Protein AF-A0A8G1VL63-F1 (afdb_monomer_lite)

Structure (mmCIF, N/CA/C/O backbone):
data_AF-A0A8G1VL63-F1
#
_entry.id   AF-A0A8G1VL63-F1
#
loop_
_atom_site.group_PDB
_atom_site.id
_atom_site.type_symbol
_atom_site.label_atom_id
_atom_site.label_alt_id
_atom_site.label_comp_id
_atom_site.label_asym_id
_atom_site.label_entity_id
_atom_site.label_seq_id
_atom_site.pdbx_PDB_ins_code
_atom_site.Cartn_x
_atom_site.Cartn_y
_atom_site.Cartn_z
_atom_site.occupancy
_atom_site.B_iso_or_equiv
_atom_site.auth_seq_id
_atom_site.auth_comp_id
_atom_site.auth_asym_id
_atom_site.auth_atom_id
_atom_site.pdbx_PDB_model_num
ATOM 1 N N . MET A 1 1 ? -13.573 -37.859 18.035 1.00 46.75 1 MET A N 1
ATOM 2 C CA . MET A 1 1 ? -12.331 -38.575 18.431 1.00 46.75 1 MET A CA 1
ATOM 3 C C . MET A 1 1 ? -11.468 -39.033 17.237 1.00 46.75 1 MET A C 1
ATOM 5 O O . MET A 1 1 ? -10.323 -39.404 17.451 1.00 46.75 1 MET A O 1
ATOM 9 N N . GLN A 1 2 ? -11.959 -38.978 15.988 1.00 46.9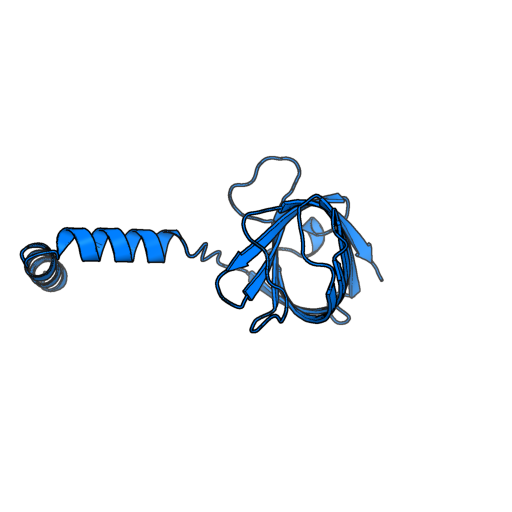1 2 GLN A N 1
ATOM 10 C CA . GLN A 1 2 ? -11.206 -39.416 14.797 1.00 46.91 2 GLN A CA 1
ATOM 11 C C . GLN A 1 2 ? -10.076 -38.456 14.377 1.00 46.91 2 GLN A C 1
ATOM 13 O O . GLN A 1 2 ? -8.992 -38.918 14.037 1.00 46.91 2 GLN A O 1
ATOM 18 N N . ILE A 1 3 ? -10.274 -37.139 14.512 1.00 51.97 3 ILE A N 1
ATOM 19 C CA . ILE A 1 3 ? -9.268 -36.122 14.141 1.00 51.97 3 ILE A CA 1
ATOM 20 C C . ILE A 1 3 ? -7.964 -36.293 14.942 1.00 51.97 3 ILE A C 1
ATOM 22 O O . ILE A 1 3 ? -6.880 -36.249 14.373 1.00 51.97 3 ILE A O 1
ATOM 26 N N . LYS A 1 4 ? -8.055 -36.590 16.248 1.00 50.78 4 LYS A N 1
ATOM 27 C CA . LYS A 1 4 ? -6.872 -36.801 17.106 1.00 50.78 4 LYS A CA 1
ATOM 28 C C . LYS A 1 4 ? -6.033 -38.017 16.690 1.00 50.78 4 LYS A C 1
ATOM 30 O O . LYS A 1 4 ? -4.813 -37.958 16.791 1.00 50.78 4 LYS A O 1
ATOM 35 N N . LYS A 1 5 ? -6.664 -39.096 16.206 1.00 52.44 5 LYS A N 1
ATOM 36 C CA . LYS A 1 5 ? -5.954 -40.310 15.761 1.00 52.44 5 LYS A CA 1
ATOM 37 C C . LYS A 1 5 ? -5.246 -40.108 14.420 1.00 52.44 5 LYS A C 1
ATOM 39 O O . LYS A 1 5 ? -4.109 -40.544 14.282 1.00 52.44 5 LYS A O 1
ATOM 44 N N . ALA A 1 6 ? -5.883 -39.408 13.479 1.00 54.56 6 ALA A N 1
ATOM 45 C CA . ALA A 1 6 ? -5.267 -39.063 12.197 1.00 54.56 6 ALA A CA 1
ATOM 46 C C . ALA A 1 6 ? -4.052 -38.133 12.385 1.00 54.56 6 ALA A C 1
ATOM 48 O O . ALA A 1 6 ? -2.997 -38.357 11.804 1.00 54.56 6 ALA A O 1
ATOM 49 N N . PHE A 1 7 ? -4.160 -37.154 13.290 1.00 53.34 7 PHE A N 1
ATOM 50 C CA . PHE A 1 7 ? -3.073 -36.216 13.588 1.00 53.34 7 PHE A CA 1
ATOM 51 C C . PHE A 1 7 ? -1.849 -36.901 14.221 1.00 53.34 7 PHE A C 1
ATOM 53 O O . PHE A 1 7 ? -0.708 -36.611 13.871 1.00 53.34 7 PHE A O 1
ATOM 60 N N . GLN A 1 8 ? -2.077 -37.855 15.130 1.00 56.25 8 GLN A N 1
ATOM 61 C CA . GLN A 1 8 ? -1.000 -38.644 15.739 1.00 56.25 8 GLN A CA 1
ATOM 62 C C . GLN A 1 8 ? -0.311 -39.577 14.734 1.00 56.25 8 GLN A C 1
ATOM 64 O O . GLN A 1 8 ? 0.902 -39.762 14.819 1.00 56.25 8 GLN A O 1
ATOM 69 N N . GLN A 1 9 ? -1.056 -40.126 13.769 1.00 57.34 9 GLN A N 1
ATOM 70 C CA . GLN A 1 9 ? -0.478 -40.933 12.693 1.00 57.34 9 GLN A CA 1
ATOM 71 C C . GLN A 1 9 ? 0.442 -40.105 11.787 1.00 57.34 9 GLN A C 1
ATOM 73 O O . GLN A 1 9 ? 1.539 -40.569 11.479 1.00 57.34 9 GLN A O 1
ATOM 78 N N . GLU A 1 10 ? 0.063 -38.876 11.428 1.00 53.06 10 GLU A N 1
ATOM 79 C CA . GLU A 1 10 ? 0.886 -38.009 10.571 1.00 53.06 10 GLU A CA 1
ATOM 80 C C . GLU A 1 10 ? 2.197 -37.579 11.257 1.00 53.06 10 GLU A C 1
ATOM 82 O O . GLU A 1 10 ? 3.261 -37.618 10.644 1.00 53.06 10 GLU A O 1
ATOM 87 N N . ILE A 1 11 ? 2.158 -37.263 12.560 1.00 55.34 11 ILE A N 1
ATOM 88 C CA . ILE A 1 11 ? 3.353 -36.892 13.347 1.00 55.34 11 ILE A CA 1
ATOM 89 C C . ILE A 1 11 ? 4.321 -38.075 13.511 1.00 55.34 11 ILE A C 1
ATOM 91 O O . ILE A 1 11 ? 5.533 -37.875 13.580 1.00 55.34 11 ILE A O 1
ATOM 95 N N . SER A 1 12 ? 3.800 -39.306 13.572 1.00 58.56 12 SER A N 1
ATOM 96 C CA . SER A 1 12 ? 4.600 -40.524 13.776 1.00 58.56 12 SER A CA 1
ATOM 97 C C . SER A 1 12 ? 5.385 -40.988 12.542 1.00 58.56 12 SER A C 1
ATOM 99 O O . SER A 1 12 ? 6.216 -41.890 12.644 1.00 58.56 12 SER A O 1
ATOM 101 N N . ARG A 1 13 ? 5.138 -40.384 11.372 1.00 62.81 13 ARG A N 1
ATOM 102 C CA . ARG A 1 13 ? 5.865 -40.685 10.134 1.00 62.81 13 ARG A CA 1
ATOM 103 C C . ARG A 1 13 ? 7.261 -40.044 10.140 1.00 62.81 13 ARG A C 1
ATOM 105 O O . ARG A 1 13 ? 7.437 -38.979 10.735 1.00 62.81 13 ARG A O 1
ATOM 112 N N . PRO A 1 14 ? 8.262 -40.638 9.461 1.00 46.28 14 PRO A N 1
ATOM 113 C CA . PRO A 1 14 ? 9.570 -40.008 9.293 1.00 46.28 14 PRO A CA 1
ATOM 114 C C . PRO A 1 14 ? 9.403 -38.610 8.683 1.00 46.28 14 PRO A C 1
ATOM 116 O O . PRO A 1 14 ? 8.692 -38.466 7.693 1.00 46.28 14 PRO A O 1
ATOM 119 N N . LEU A 1 15 ? 10.027 -37.592 9.287 1.00 58.34 15 LEU A N 1
ATOM 120 C CA . LEU A 1 15 ? 9.880 -36.163 8.943 1.00 58.34 15 LEU A CA 1
ATOM 121 C C . LEU A 1 15 ? 8.490 -35.548 9.215 1.00 58.34 15 LEU A C 1
ATOM 123 O O . LEU A 1 15 ? 8.320 -34.353 9.001 1.00 58.34 15 LEU A O 1
ATOM 127 N N . GLY A 1 16 ? 7.514 -36.294 9.744 1.00 57.16 16 GLY A N 1
ATOM 128 C CA . GLY A 1 16 ? 6.140 -35.821 9.957 1.00 57.16 16 GLY A CA 1
ATOM 129 C C . GLY A 1 16 ? 6.053 -34.596 10.866 1.00 57.16 16 GLY A C 1
ATOM 130 O O . GLY A 1 16 ? 5.358 -33.634 10.554 1.00 57.16 16 GLY A O 1
ATOM 131 N N . ARG A 1 17 ? 6.844 -34.568 11.946 1.00 62.28 17 ARG A N 1
ATOM 132 C CA . ARG A 1 17 ? 6.952 -33.395 12.828 1.00 62.28 17 ARG A CA 1
ATOM 133 C C . ARG A 1 17 ? 7.595 -32.185 12.141 1.00 62.28 17 ARG A C 1
ATOM 135 O O . ARG A 1 17 ? 7.100 -31.081 12.314 1.00 62.28 17 ARG A O 1
ATOM 142 N N . GLN A 1 18 ? 8.629 -32.392 11.324 1.00 57.94 18 GLN A N 1
ATOM 143 C CA . GLN A 1 18 ? 9.278 -31.315 10.563 1.00 57.94 18 GLN A CA 1
ATOM 144 C C . GLN A 1 18 ? 8.372 -30.777 9.453 1.00 57.94 18 GLN A C 1
ATOM 146 O O . GLN A 1 18 ? 8.344 -29.576 9.221 1.00 57.94 18 GLN A O 1
ATOM 151 N N . MET A 1 19 ? 7.589 -31.637 8.797 1.00 58.84 19 MET A N 1
ATOM 152 C CA . MET A 1 19 ? 6.573 -31.217 7.832 1.00 58.84 19 MET A CA 1
ATOM 153 C C . MET A 1 19 ? 5.431 -30.462 8.502 1.00 58.84 19 MET A C 1
ATOM 155 O O . MET A 1 19 ? 4.943 -29.486 7.937 1.00 58.84 19 MET A O 1
ATOM 159 N N . LEU A 1 20 ? 5.027 -30.867 9.708 1.00 55.44 20 LEU A N 1
ATOM 160 C CA . LEU A 1 20 ? 4.024 -30.148 10.486 1.00 55.44 20 LEU A CA 1
ATOM 161 C C . LEU A 1 20 ? 4.550 -28.776 10.921 1.00 55.44 20 LEU A C 1
ATOM 163 O O . LEU A 1 20 ? 3.852 -27.786 10.761 1.00 55.44 20 LEU A O 1
ATOM 167 N N . GLU A 1 21 ? 5.788 -28.704 11.412 1.00 55.47 21 GLU A N 1
ATOM 168 C CA . GLU A 1 21 ? 6.457 -27.456 11.799 1.00 55.47 21 GLU A CA 1
ATOM 169 C C . GLU A 1 21 ? 6.699 -26.541 10.592 1.00 55.47 21 GLU A C 1
ATOM 171 O O . GLU A 1 21 ? 6.441 -25.348 10.687 1.00 55.47 21 GLU A O 1
ATOM 176 N N . ALA A 1 22 ? 7.089 -27.080 9.434 1.00 51.16 22 ALA A N 1
ATOM 177 C CA . ALA A 1 22 ? 7.219 -26.320 8.193 1.00 51.16 22 ALA A CA 1
ATOM 178 C C . ALA A 1 22 ? 5.860 -25.834 7.675 1.00 51.16 22 ALA A C 1
ATOM 180 O O . ALA A 1 22 ? 5.754 -24.692 7.249 1.00 51.16 22 ALA A O 1
ATOM 181 N N . SER A 1 23 ? 4.810 -26.659 7.758 1.00 50.62 23 SER A N 1
ATOM 182 C CA . SER A 1 23 ? 3.444 -26.272 7.376 1.00 50.62 23 SER A CA 1
ATOM 183 C C . SER A 1 23 ? 2.862 -25.238 8.334 1.00 50.62 23 SER A C 1
ATOM 185 O O . SER A 1 23 ? 2.180 -24.325 7.890 1.00 50.62 23 SER A O 1
ATOM 187 N N . LEU A 1 24 ? 3.159 -25.340 9.632 1.00 48.31 24 LEU A N 1
ATOM 188 C CA . LEU A 1 24 ? 2.797 -24.347 10.642 1.00 48.31 24 LEU A CA 1
ATOM 189 C C . LEU A 1 24 ? 3.604 -23.061 10.471 1.00 48.31 24 LEU A C 1
ATOM 191 O O . LEU A 1 24 ? 3.035 -21.993 10.616 1.00 48.31 24 LEU A O 1
ATOM 195 N N . ALA A 1 25 ? 4.885 -23.126 10.107 1.00 46.50 25 ALA A N 1
ATOM 196 C CA . ALA A 1 25 ? 5.686 -21.952 9.764 1.00 46.50 25 ALA A CA 1
ATOM 197 C C . ALA A 1 25 ? 5.190 -21.284 8.470 1.00 46.50 25 ALA A C 1
ATOM 199 O O . ALA A 1 25 ? 5.152 -20.063 8.394 1.00 46.50 25 ALA A O 1
ATOM 200 N N . HIS A 1 26 ? 4.743 -22.064 7.481 1.00 43.56 26 HIS A N 1
ATOM 201 C CA . HIS A 1 26 ? 4.120 -21.549 6.258 1.00 43.56 26 HIS A CA 1
ATOM 202 C C . HIS A 1 26 ? 2.724 -20.962 6.524 1.00 43.56 26 HIS A C 1
ATOM 204 O O . HIS A 1 26 ? 2.376 -19.921 5.977 1.00 43.56 26 HIS A O 1
ATOM 210 N N . ALA A 1 27 ? 1.933 -21.598 7.394 1.00 42.91 27 ALA A N 1
ATOM 211 C CA . ALA A 1 27 ? 0.617 -21.116 7.803 1.00 42.91 27 ALA A CA 1
ATOM 212 C C . ALA A 1 27 ? 0.712 -19.870 8.700 1.00 42.91 27 ALA A C 1
ATOM 214 O O . ALA A 1 27 ? -0.066 -18.942 8.520 1.00 42.91 27 ALA A O 1
ATOM 215 N N . ASN A 1 28 ? 1.696 -19.813 9.604 1.00 40.09 28 ASN A N 1
ATOM 216 C CA . ASN A 1 28 ? 1.991 -18.655 10.457 1.00 40.09 28 ASN A CA 1
ATOM 217 C C . ASN A 1 28 ? 2.738 -17.538 9.709 1.00 40.09 28 ASN A C 1
ATOM 219 O O . ASN A 1 28 ? 2.748 -16.404 10.172 1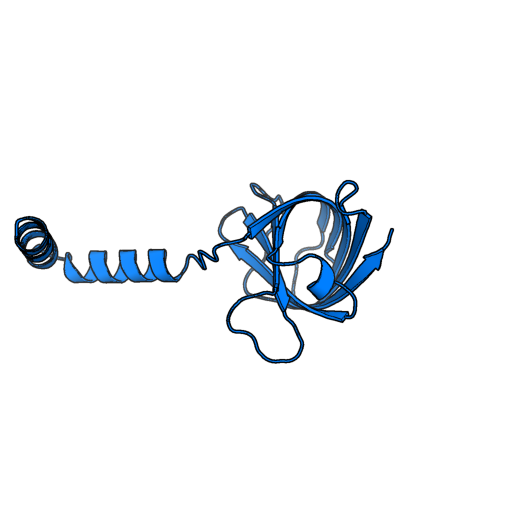.00 40.09 28 ASN A O 1
ATOM 223 N N . GLY A 1 29 ? 3.364 -17.842 8.568 1.00 39.59 29 GLY A N 1
ATOM 224 C CA . GLY A 1 29 ? 3.931 -16.850 7.650 1.00 39.59 29 GLY A CA 1
ATOM 225 C C . GLY A 1 29 ? 2.874 -16.181 6.768 1.00 39.59 29 GLY A C 1
ATOM 226 O O . GLY A 1 29 ? 3.134 -15.146 6.162 1.00 39.59 29 GLY A O 1
ATOM 227 N N . CYS A 1 30 ? 1.662 -16.737 6.718 1.00 45.50 30 CYS A N 1
ATOM 228 C CA . CYS A 1 30 ? 0.521 -16.080 6.113 1.00 45.50 30 CYS A CA 1
ATOM 229 C C . CYS A 1 30 ? -0.133 -15.222 7.199 1.00 45.50 30 CYS A C 1
ATOM 231 O O . CYS A 1 30 ? -0.862 -15.734 8.047 1.00 45.50 30 CYS A O 1
ATOM 233 N N . SER A 1 31 ? 0.126 -13.911 7.206 1.00 55.22 31 SER A N 1
ATOM 234 C CA . SER A 1 31 ? -0.638 -12.975 8.038 1.00 55.22 31 SER A CA 1
ATOM 235 C C . SER A 1 31 ? -2.074 -12.910 7.500 1.00 55.22 31 SER A C 1
ATOM 237 O O . SER A 1 31 ? -2.440 -12.001 6.750 1.00 55.22 31 SER A O 1
ATOM 239 N N . CYS A 1 32 ? -2.868 -13.939 7.804 1.00 63.34 32 CYS A N 1
ATOM 240 C CA . CYS A 1 32 ? -4.269 -14.088 7.437 1.00 63.34 32 CYS A CA 1
ATOM 241 C C . CYS A 1 32 ? -5.115 -13.183 8.329 1.00 63.34 32 CYS A C 1
ATOM 243 O O . CYS A 1 32 ? -5.880 -13.641 9.176 1.00 63.34 32 CYS A O 1
ATOM 245 N N . TYR A 1 33 ? -4.954 -11.876 8.157 1.00 78.69 33 TYR A N 1
ATOM 246 C CA . TYR A 1 33 ? -5.846 -10.915 8.773 1.00 78.69 33 TYR A CA 1
ATOM 247 C C . TYR A 1 33 ? -7.241 -11.070 8.168 1.00 78.69 33 TYR A C 1
ATOM 249 O O . TYR A 1 33 ? -7.405 -11.110 6.947 1.00 78.69 33 TYR A O 1
ATOM 257 N N . HIS A 1 34 ? -8.247 -11.170 9.032 1.00 84.75 34 HIS A N 1
ATOM 258 C CA . HIS A 1 34 ? -9.629 -11.003 8.613 1.00 84.75 34 HIS A CA 1
ATOM 259 C C . HIS A 1 34 ? -9.896 -9.512 8.419 1.00 84.75 34 HIS A C 1
ATOM 261 O O . HIS A 1 34 ? -9.561 -8.729 9.307 1.00 84.75 34 HIS A O 1
ATOM 267 N N . TRP A 1 35 ? -10.475 -9.143 7.281 1.00 89.69 35 TRP A N 1
ATOM 268 C CA . TRP A 1 35 ? -10.790 -7.763 6.921 1.00 89.69 35 TRP A CA 1
ATOM 269 C C . TRP A 1 35 ? -12.287 -7.624 6.696 1.00 89.69 35 TRP A C 1
ATOM 271 O O . TRP A 1 35 ? -12.877 -8.458 6.005 1.00 89.69 35 TRP A O 1
ATOM 281 N N . ASN A 1 36 ? -12.885 -6.568 7.241 1.00 90.25 36 ASN A N 1
ATOM 282 C CA . ASN A 1 36 ? -14.322 -6.331 7.082 1.00 90.25 36 ASN A CA 1
ATOM 283 C C . ASN A 1 36 ? -14.676 -5.858 5.667 1.00 90.25 36 ASN A C 1
ATOM 285 O O . ASN A 1 36 ? -15.731 -6.207 5.138 1.00 90.25 36 ASN A O 1
ATOM 289 N N . TYR A 1 37 ? -13.788 -5.075 5.049 1.00 92.62 37 TYR A N 1
ATOM 290 C CA . TYR A 1 37 ? -14.034 -4.419 3.773 1.00 92.62 37 TYR A CA 1
ATOM 291 C C . TYR A 1 37 ? -12.850 -4.563 2.824 1.00 92.62 37 TYR A C 1
ATOM 293 O O . TYR A 1 37 ? -11.705 -4.795 3.225 1.00 92.62 37 TYR A O 1
ATOM 301 N N . HIS A 1 38 ? -13.144 -4.423 1.535 1.00 95.31 38 HIS A N 1
ATOM 302 C CA . HIS A 1 38 ? -12.139 -4.345 0.491 1.00 95.31 38 HIS A CA 1
ATOM 303 C C . HIS A 1 38 ? -12.622 -3.478 -0.666 1.00 95.31 38 HIS A C 1
ATOM 305 O O . HIS A 1 38 ? -13.821 -3.394 -0.929 1.00 95.31 38 HIS A O 1
ATOM 311 N N . ASP A 1 39 ? -11.678 -2.876 -1.382 1.00 95.62 39 ASP A N 1
ATOM 312 C CA . ASP A 1 39 ? -11.970 -2.088 -2.573 1.00 95.62 39 ASP A CA 1
ATOM 313 C C . ASP A 1 39 ? -10.822 -2.129 -3.593 1.00 95.62 39 ASP A C 1
ATOM 315 O O . ASP A 1 39 ? -9.724 -2.629 -3.326 1.00 95.62 39 ASP A O 1
ATOM 319 N N . ARG A 1 40 ? -11.066 -1.610 -4.795 1.00 96.88 40 ARG A N 1
ATOM 320 C CA . ARG A 1 40 ? -10.056 -1.415 -5.830 1.00 96.88 40 ARG A CA 1
ATOM 321 C C . ARG A 1 40 ? -9.297 -0.122 -5.602 1.00 96.88 40 ARG A C 1
ATOM 323 O O . ARG A 1 40 ? -9.878 0.949 -5.470 1.00 96.88 40 ARG A O 1
ATOM 330 N N . ILE A 1 41 ? -7.976 -0.233 -5.655 1.00 97.75 41 ILE A N 1
ATOM 331 C CA . ILE A 1 41 ? -7.074 0.908 -5.592 1.00 97.75 41 ILE A CA 1
ATOM 332 C C . ILE A 1 41 ? -6.052 0.800 -6.717 1.00 97.75 41 ILE A C 1
ATOM 334 O O . ILE A 1 41 ? -5.544 -0.281 -7.023 1.00 97.75 41 ILE A O 1
ATOM 338 N N . SER A 1 42 ? -5.768 1.914 -7.376 1.00 97.75 42 SER A N 1
ATOM 339 C CA . SER A 1 42 ? -4.864 1.929 -8.522 1.00 97.75 42 SER A CA 1
ATOM 340 C C . SER A 1 42 ? -4.081 3.220 -8.590 1.00 97.75 42 SER A C 1
ATOM 342 O O . SER A 1 42 ? -4.566 4.262 -8.153 1.00 97.75 42 SER A O 1
ATOM 344 N N . GLY A 1 43 ? -2.892 3.165 -9.172 1.00 97.31 43 GLY A N 1
ATOM 345 C CA . GLY A 1 43 ? -2.042 4.337 -9.281 1.00 97.31 43 GLY A CA 1
ATOM 346 C C . GLY A 1 43 ? -0.616 3.982 -9.645 1.00 97.31 43 GLY A C 1
ATOM 347 O O . GLY A 1 43 ? -0.339 2.881 -10.121 1.00 97.31 43 GLY A O 1
ATOM 348 N N . LYS A 1 44 ? 0.292 4.932 -9.450 1.00 97.69 44 LYS A N 1
ATOM 349 C CA . LYS A 1 44 ? 1.684 4.792 -9.869 1.00 97.69 44 LYS A CA 1
ATOM 350 C C . LYS A 1 44 ? 2.559 4.413 -8.683 1.00 97.69 44 LYS A C 1
ATOM 352 O O . LYS A 1 44 ? 2.485 5.048 -7.638 1.00 97.69 44 LYS A O 1
ATOM 357 N N . VAL A 1 45 ? 3.438 3.439 -8.891 1.00 97.25 45 VAL A N 1
ATOM 358 C CA . VAL A 1 45 ? 4.555 3.130 -7.994 1.00 97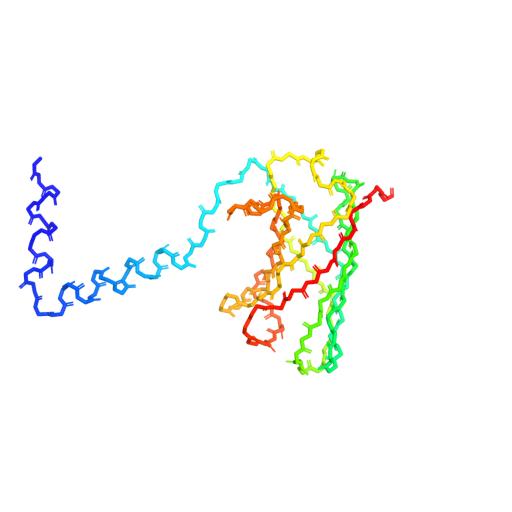.25 45 VAL A CA 1
ATOM 359 C C . VAL A 1 45 ? 5.855 3.408 -8.744 1.00 97.25 45 VAL A C 1
ATOM 361 O O . VAL A 1 45 ? 6.029 2.966 -9.884 1.00 97.25 45 VAL A O 1
ATOM 364 N N . ASN A 1 46 ? 6.760 4.164 -8.128 1.00 96.94 46 ASN A N 1
ATOM 365 C CA . ASN A 1 46 ? 8.095 4.442 -8.649 1.00 96.94 46 ASN A CA 1
ATOM 366 C C . ASN A 1 46 ? 9.137 3.961 -7.651 1.00 96.94 46 ASN A C 1
ATOM 368 O O . ASN A 1 46 ? 9.085 4.304 -6.478 1.00 96.94 46 ASN A O 1
ATOM 372 N N . ILE A 1 47 ? 10.114 3.223 -8.149 1.00 93.75 47 ILE A N 1
ATOM 373 C CA . ILE A 1 47 ? 11.222 2.677 -7.387 1.00 93.75 47 ILE A CA 1
ATOM 374 C C . ILE A 1 47 ? 12.503 3.294 -7.948 1.00 93.75 47 ILE A C 1
ATOM 376 O O . ILE A 1 47 ? 12.829 3.121 -9.126 1.00 93.75 47 ILE A O 1
ATOM 380 N N . SER A 1 48 ? 13.211 4.045 -7.112 1.00 92.88 48 SER A N 1
ATOM 381 C CA . SER A 1 48 ? 14.566 4.535 -7.353 1.00 92.88 48 SER A CA 1
ATOM 382 C C . SER A 1 48 ? 15.582 3.511 -6.825 1.00 92.88 48 SER A C 1
ATOM 384 O O . SER A 1 48 ? 15.237 2.369 -6.545 1.00 92.88 48 SER A O 1
ATOM 386 N N . ARG A 1 49 ? 16.867 3.865 -6.722 1.00 90.75 49 ARG A N 1
ATOM 387 C CA . ARG A 1 49 ? 17.850 2.971 -6.080 1.00 90.75 49 ARG A CA 1
ATOM 388 C C . ARG A 1 49 ? 17.704 2.916 -4.560 1.00 90.75 49 ARG A C 1
ATOM 390 O O . ARG A 1 49 ? 18.141 1.930 -3.976 1.00 90.75 49 ARG A O 1
ATOM 397 N N . VAL A 1 50 ? 17.167 3.979 -3.965 1.00 92.31 50 VAL A N 1
ATOM 398 C CA . VAL A 1 50 ? 17.165 4.210 -2.512 1.00 92.31 50 VAL A CA 1
ATOM 399 C C . VAL A 1 50 ? 15.764 4.415 -1.931 1.00 92.31 50 VAL A C 1
ATOM 401 O O . VAL A 1 50 ? 15.579 4.247 -0.732 1.00 92.31 50 VAL A O 1
ATOM 404 N N . ASP A 1 51 ? 14.772 4.700 -2.779 1.00 93.75 51 ASP A N 1
ATOM 405 C CA . ASP A 1 51 ? 13.411 5.025 -2.352 1.00 93.75 51 ASP A CA 1
ATOM 406 C C . ASP A 1 51 ? 12.376 4.314 -3.223 1.00 93.75 51 ASP A C 1
ATOM 408 O O . ASP A 1 51 ? 12.548 4.172 -4.438 1.00 93.75 51 ASP A O 1
ATOM 412 N N . LEU A 1 52 ? 11.257 3.948 -2.615 1.00 95.94 52 LEU A N 1
ATOM 413 C CA . LEU A 1 52 ? 10.023 3.562 -3.282 1.00 95.94 52 LEU A CA 1
ATOM 414 C C . LEU A 1 52 ? 8.963 4.599 -2.932 1.00 95.94 52 LEU A C 1
ATOM 416 O O . LEU A 1 52 ? 8.720 4.853 -1.763 1.00 95.94 52 LEU A O 1
ATOM 420 N N . THR A 1 53 ? 8.312 5.170 -3.940 1.00 97.94 53 THR A N 1
ATOM 421 C CA . THR A 1 53 ? 7.199 6.114 -3.779 1.00 97.94 53 THR A CA 1
ATOM 422 C C . THR A 1 53 ? 5.950 5.580 -4.459 1.00 97.94 53 THR A C 1
ATOM 424 O O . THR A 1 53 ? 6.026 4.929 -5.508 1.00 97.94 53 THR A O 1
ATOM 427 N N . PHE A 1 54 ? 4.786 5.867 -3.891 1.00 98.00 54 PHE A N 1
ATOM 428 C CA . PHE A 1 54 ? 3.504 5.481 -4.467 1.00 98.00 54 PHE A CA 1
ATOM 429 C C . PHE A 1 54 ? 2.472 6.599 -4.346 1.00 98.00 54 PHE A C 1
ATOM 431 O O . PHE A 1 54 ? 2.461 7.351 -3.376 1.00 98.00 54 PHE A O 1
ATOM 438 N N . ASP A 1 55 ? 1.609 6.695 -5.354 1.00 98.06 55 ASP A N 1
ATOM 439 C CA . ASP A 1 55 ? 0.457 7.596 -5.403 1.00 98.06 55 ASP A CA 1
ATOM 440 C C . ASP A 1 55 ? -0.722 6.798 -5.962 1.00 98.06 55 ASP A C 1
ATOM 442 O O . ASP A 1 55 ? -0.725 6.422 -7.143 1.00 98.06 55 ASP A O 1
ATOM 446 N N . LEU A 1 56 ? -1.657 6.440 -5.082 1.00 97.94 56 LEU A N 1
ATOM 447 C CA . LEU A 1 56 ? -2.732 5.489 -5.344 1.00 97.94 56 LEU A CA 1
ATOM 448 C C . LEU A 1 56 ? -4.088 6.103 -4.992 1.00 97.94 56 LEU A C 1
ATOM 450 O O . LEU A 1 56 ? -4.222 6.852 -4.028 1.00 97.94 56 LEU A O 1
ATOM 454 N N . THR A 1 57 ? -5.124 5.739 -5.742 1.00 97.88 57 THR A N 1
ATOM 455 C CA . THR A 1 57 ? -6.482 6.260 -5.552 1.00 97.88 57 THR A CA 1
ATOM 456 C C . THR A 1 57 ? -7.508 5.138 -5.601 1.00 97.88 57 THR A C 1
ATOM 458 O O . THR A 1 57 ? -7.477 4.295 -6.504 1.00 97.88 57 THR A O 1
ATOM 461 N N . SER A 1 58 ? -8.445 5.153 -4.653 1.00 96.31 58 SER A N 1
ATOM 462 C CA . SER A 1 58 ? -9.675 4.363 -4.680 1.00 96.31 58 SER A CA 1
ATOM 463 C C . SER A 1 58 ? -10.845 5.297 -4.974 1.00 96.31 58 SER A C 1
ATOM 465 O O . SER A 1 58 ? -11.213 6.148 -4.162 1.00 96.31 58 SER A O 1
ATOM 467 N N . LYS A 1 59 ? -11.429 5.160 -6.170 1.00 93.25 59 LYS A N 1
ATOM 468 C CA . LYS A 1 59 ? -12.538 6.022 -6.612 1.00 93.25 59 LYS A CA 1
ATOM 469 C C . LYS A 1 59 ? -13.813 5.779 -5.810 1.00 93.25 59 LYS A C 1
ATOM 471 O O . LYS A 1 59 ? -14.540 6.724 -5.538 1.00 93.25 59 LYS A O 1
ATOM 476 N N . SER A 1 60 ? -14.079 4.530 -5.452 1.00 91.50 60 SER A N 1
ATOM 477 C CA . SER A 1 60 ? -15.269 4.107 -4.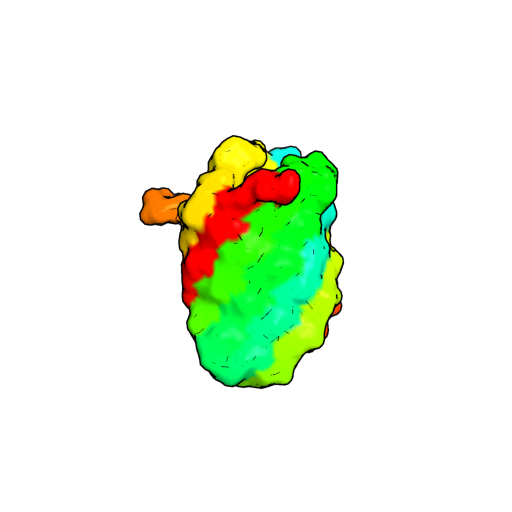711 1.00 91.50 60 SER A CA 1
ATOM 478 C C . SER A 1 60 ? -15.196 4.488 -3.236 1.00 91.50 60 SER A C 1
ATOM 480 O O . SER A 1 60 ? -16.201 4.930 -2.689 1.00 91.50 60 SER A O 1
ATOM 482 N N . MET A 1 61 ? -14.011 4.432 -2.621 1.00 92.25 61 MET A N 1
ATOM 483 C CA . MET A 1 61 ? -13.809 4.970 -1.269 1.00 92.25 61 MET A CA 1
ATOM 484 C C . MET A 1 61 ? -13.755 6.504 -1.246 1.00 92.25 61 MET A C 1
ATOM 486 O O . MET A 1 61 ? -13.903 7.096 -0.181 1.00 92.25 61 MET A O 1
ATOM 490 N N . GLY A 1 62 ? -13.499 7.161 -2.384 1.00 93.38 62 GLY A N 1
ATOM 491 C CA . GLY A 1 62 ? -13.235 8.604 -2.426 1.00 93.38 62 GLY A CA 1
ATOM 492 C C . GLY A 1 62 ? -11.940 8.992 -1.700 1.00 93.38 62 GLY A C 1
ATOM 493 O O . GLY A 1 62 ? -11.842 10.083 -1.141 1.00 93.38 62 GLY A O 1
ATOM 494 N N . GLN A 1 63 ? -10.962 8.082 -1.666 1.00 94.00 63 GLN A N 1
ATOM 495 C CA . GLN A 1 63 ? -9.711 8.247 -0.926 1.00 94.00 63 GLN A CA 1
ATOM 496 C C . GLN A 1 63 ? -8.494 8.086 -1.832 1.00 94.00 63 GLN A C 1
ATOM 498 O O . GLN A 1 63 ? -8.492 7.293 -2.780 1.00 94.00 63 GLN A O 1
ATOM 503 N N . ALA A 1 64 ? -7.440 8.819 -1.500 1.00 96.44 64 ALA A N 1
ATOM 504 C CA . ALA A 1 64 ? -6.127 8.697 -2.110 1.00 96.44 64 ALA A CA 1
ATOM 505 C C . ALA A 1 64 ? -5.065 8.511 -1.028 1.00 96.44 64 ALA A C 1
ATOM 507 O O . ALA A 1 64 ? -5.221 8.994 0.092 1.00 96.44 64 ALA A O 1
ATOM 508 N N . VAL A 1 65 ? -3.983 7.822 -1.373 1.00 97.50 65 VAL A N 1
ATOM 509 C CA . VAL A 1 65 ? -2.841 7.612 -0.489 1.00 97.50 65 VAL A CA 1
ATOM 510 C C . VAL A 1 65 ? -1.547 7.864 -1.233 1.00 97.50 65 VAL A C 1
ATOM 512 O O . VAL A 1 65 ? -1.352 7.388 -2.356 1.00 97.50 65 VAL A O 1
ATOM 515 N N . LYS A 1 66 ? -0.661 8.612 -0.583 1.00 98.06 66 LYS A N 1
ATOM 516 C CA . LYS A 1 66 ? 0.698 8.860 -1.052 1.00 98.06 66 LYS A CA 1
ATOM 517 C C . LYS A 1 66 ? 1.667 8.444 0.025 1.00 98.06 66 LYS A C 1
ATOM 519 O O . LYS A 1 66 ? 1.425 8.739 1.189 1.00 98.06 66 LYS A O 1
ATOM 524 N N . GLY A 1 67 ? 2.750 7.794 -0.352 1.00 97.44 67 GLY A N 1
ATOM 525 C CA . GLY A 1 67 ? 3.748 7.396 0.623 1.00 97.44 67 GLY A CA 1
ATOM 526 C C . GLY A 1 67 ? 5.086 7.084 0.005 1.00 97.44 67 GLY A C 1
ATOM 527 O O . GLY A 1 67 ? 5.239 7.017 -1.222 1.00 97.44 67 GLY A O 1
ATOM 528 N N . GLU A 1 68 ? 6.047 6.902 0.894 1.00 96.94 68 GLU A N 1
ATOM 529 C CA . GLU A 1 68 ? 7.420 6.587 0.564 1.00 96.94 68 GLU A CA 1
ATOM 530 C C . GLU A 1 68 ? 8.017 5.597 1.562 1.00 96.94 68 GLU A C 1
ATOM 532 O O . GLU A 1 68 ? 7.633 5.565 2.728 1.00 96.94 68 GLU A O 1
ATOM 537 N N . ALA A 1 69 ? 8.955 4.780 1.093 1.00 95.81 69 ALA A N 1
ATOM 538 C CA . ALA A 1 69 ? 9.763 3.903 1.926 1.00 95.81 69 ALA A CA 1
ATOM 539 C C . ALA A 1 69 ? 11.203 3.877 1.418 1.00 95.81 69 ALA A C 1
ATOM 541 O O . ALA A 1 69 ? 11.454 3.701 0.219 1.00 95.81 69 ALA A O 1
ATOM 542 N N . ALA A 1 70 ? 12.150 4.013 2.341 1.00 91.69 70 ALA A N 1
ATOM 543 C CA . ALA A 1 70 ? 13.568 3.901 2.038 1.00 91.69 70 ALA A CA 1
ATOM 544 C C . ALA A 1 70 ? 13.982 2.424 2.002 1.00 91.69 70 ALA A C 1
ATOM 546 O O . ALA A 1 70 ? 13.567 1.637 2.849 1.00 91.69 70 ALA A O 1
ATOM 547 N N . GLY A 1 71 ? 14.814 2.057 1.032 1.00 87.56 71 GLY A N 1
ATOM 548 C CA . GLY A 1 71 ? 15.279 0.684 0.834 1.00 87.56 71 GLY A CA 1
ATOM 549 C C . GLY A 1 71 ? 16.288 0.588 -0.307 1.00 87.56 71 GLY A C 1
ATOM 550 O O . GLY A 1 71 ? 16.606 1.581 -0.951 1.00 87.56 71 GLY A O 1
ATOM 551 N N . PHE A 1 72 ? 16.822 -0.600 -0.586 1.00 83.75 72 PHE A N 1
ATOM 552 C CA . PHE A 1 72 ? 17.762 -0.790 -1.699 1.00 83.75 72 PHE A CA 1
ATOM 553 C C . PHE A 1 72 ? 17.114 -1.577 -2.826 1.00 83.75 72 PHE A C 1
ATOM 555 O O . PHE A 1 72 ? 16.918 -2.790 -2.730 1.00 83.75 72 PHE A O 1
ATOM 562 N N . TYR A 1 73 ? 16.843 -0.895 -3.937 1.00 85.69 73 TYR A N 1
ATOM 563 C CA . TYR A 1 73 ? 16.039 -1.466 -5.008 1.00 85.69 73 TYR A CA 1
ATOM 564 C C . TYR A 1 73 ? 16.727 -1.440 -6.371 1.00 85.69 73 TYR A C 1
ATOM 566 O O . TYR A 1 73 ? 17.649 -0.668 -6.655 1.00 85.69 73 TYR A O 1
ATOM 574 N N . ARG A 1 74 ? 16.206 -2.272 -7.277 1.00 86.56 74 ARG A N 1
ATOM 575 C CA . ARG A 1 74 ? 16.419 -2.092 -8.713 1.00 86.56 74 ARG A CA 1
ATOM 576 C C . ARG A 1 74 ? 15.414 -1.057 -9.221 1.00 86.56 74 ARG A C 1
ATOM 578 O O . ARG A 1 74 ? 14.218 -1.284 -9.039 1.00 86.56 74 ARG A O 1
ATOM 585 N N . PRO A 1 75 ? 15.863 0.027 -9.880 1.00 92.62 75 PRO A N 1
ATOM 586 C CA . PRO A 1 75 ? 14.953 1.042 -10.382 1.00 92.62 75 PRO A CA 1
ATOM 587 C C . PRO A 1 75 ? 13.882 0.455 -11.299 1.00 92.62 75 PRO A C 1
ATOM 589 O O . PRO A 1 75 ? 14.194 -0.306 -12.218 1.00 92.62 75 PRO A O 1
ATOM 592 N N . ASN A 1 76 ? 12.629 0.811 -11.042 1.00 92.56 76 ASN A N 1
ATOM 593 C CA . ASN A 1 76 ? 11.474 0.357 -11.807 1.00 92.56 76 ASN A CA 1
ATOM 594 C C . ASN A 1 76 ? 10.308 1.339 -11.621 1.00 92.56 76 ASN A C 1
ATOM 596 O O . ASN A 1 76 ? 10.275 2.118 -10.675 1.00 92.56 76 ASN A O 1
ATOM 600 N N . SER A 1 77 ? 9.329 1.316 -12.512 1.00 93.94 77 SER A N 1
ATOM 601 C CA . SER A 1 77 ? 8.100 2.087 -12.368 1.00 93.94 77 SER A CA 1
ATOM 602 C C . SER A 1 77 ? 6.968 1.340 -13.049 1.00 93.94 77 SER A C 1
ATOM 604 O O . SER A 1 77 ? 7.131 0.853 -14.167 1.00 93.94 77 SER A O 1
ATOM 606 N N . ALA A 1 78 ? 5.822 1.253 -12.383 1.00 94.62 78 ALA A N 1
ATOM 607 C CA . ALA A 1 78 ? 4.633 0.658 -12.972 1.00 94.62 78 ALA A CA 1
ATOM 608 C C . ALA A 1 78 ? 3.365 1.336 -12.461 1.00 94.62 78 ALA A C 1
ATOM 610 O O . ALA A 1 78 ? 3.308 1.859 -11.346 1.00 94.62 78 ALA A O 1
ATOM 611 N N . TYR A 1 79 ? 2.329 1.290 -13.294 1.00 96.19 79 TYR A N 1
ATOM 612 C CA . TYR A 1 79 ? 0.970 1.543 -12.847 1.00 96.19 79 TYR A CA 1
ATOM 613 C C . TYR A 1 79 ? 0.392 0.237 -12.300 1.00 96.19 79 TYR A C 1
ATOM 615 O O . TYR A 1 79 ? 0.406 -0.781 -12.995 1.00 96.19 79 TYR A O 1
ATOM 623 N N . ILE A 1 80 ? -0.099 0.255 -11.065 1.00 95.75 80 ILE A N 1
ATOM 624 C CA . ILE A 1 80 ? -0.635 -0.927 -10.393 1.00 95.75 80 ILE A CA 1
ATOM 625 C C . ILE A 1 80 ? -2.160 -0.870 -10.324 1.00 95.75 80 ILE A C 1
ATOM 627 O O . ILE A 1 80 ? -2.758 0.198 -10.192 1.00 95.75 80 ILE A O 1
ATOM 631 N N . ASN A 1 81 ? -2.785 -2.043 -10.380 1.00 95.56 81 ASN A N 1
ATOM 632 C CA . ASN A 1 81 ? -4.190 -2.251 -10.047 1.00 95.56 81 ASN A CA 1
ATOM 633 C C . ASN A 1 81 ? -4.248 -3.297 -8.933 1.00 95.56 81 ASN A C 1
ATOM 635 O O . ASN A 1 81 ? -3.931 -4.468 -9.150 1.00 95.56 81 ASN A O 1
ATOM 639 N N . ALA A 1 82 ? -4.594 -2.850 -7.734 1.00 97.06 82 ALA A N 1
ATOM 640 C CA . ALA A 1 82 ? -4.493 -3.605 -6.501 1.00 97.06 82 ALA A CA 1
ATOM 641 C C . ALA A 1 82 ? -5.851 -3.690 -5.791 1.00 97.06 82 ALA A C 1
ATOM 643 O O . ALA A 1 82 ? -6.857 -3.116 -6.219 1.00 97.06 82 ALA A O 1
ATOM 644 N N . THR A 1 83 ? -5.880 -4.467 -4.714 1.00 97.44 83 THR A N 1
ATOM 645 C CA . THR A 1 83 ? -7.006 -4.508 -3.775 1.00 97.44 83 THR A CA 1
ATOM 646 C C . THR A 1 83 ? -6.535 -3.937 -2.449 1.00 97.44 83 THR A C 1
ATOM 648 O O . THR A 1 83 ? -5.502 -4.375 -1.946 1.00 97.44 83 THR A O 1
ATOM 651 N N . VAL A 1 84 ? -7.265 -2.970 -1.905 1.00 97.06 84 VAL A N 1
ATOM 652 C CA . VAL A 1 84 ? -7.089 -2.510 -0.526 1.00 97.06 84 VAL A CA 1
ATOM 653 C C . VAL A 1 84 ? -8.054 -3.276 0.369 1.00 97.06 84 VAL A C 1
ATOM 655 O O . VAL A 1 84 ? -9.206 -3.471 -0.001 1.00 97.06 84 VAL A O 1
ATOM 658 N N . TYR A 1 85 ? -7.577 -3.716 1.524 1.00 95.81 85 TYR A N 1
ATOM 659 C CA . TYR A 1 85 ? -8.343 -4.362 2.579 1.00 95.81 85 TYR A CA 1
ATOM 660 C C . TYR A 1 85 ? -8.246 -3.510 3.842 1.00 95.81 85 TYR A C 1
ATOM 662 O O . TYR A 1 85 ? -7.163 -3.008 4.143 1.00 95.81 85 TYR A O 1
ATOM 670 N N . TYR A 1 86 ? -9.356 -3.322 4.552 1.00 94.00 86 TYR A N 1
ATOM 671 C CA . TYR A 1 86 ? -9.429 -2.460 5.735 1.00 94.00 86 TYR A CA 1
ATOM 672 C C . TYR A 1 86 ? -10.610 -2.852 6.635 1.00 94.00 86 TYR A C 1
ATOM 674 O O . TYR A 1 86 ? -11.554 -3.511 6.191 1.00 94.00 86 TYR A O 1
ATOM 682 N N . ASP A 1 87 ? -10.559 -2.458 7.909 1.00 90.56 87 ASP A N 1
ATOM 683 C CA . ASP A 1 87 ? -11.632 -2.743 8.876 1.00 90.56 87 ASP A CA 1
ATOM 684 C C . ASP A 1 87 ? -12.620 -1.590 9.045 1.00 90.56 87 ASP A C 1
ATOM 686 O O . ASP A 1 87 ? -13.808 -1.840 9.241 1.00 90.56 87 ASP A O 1
ATOM 690 N N . ASP A 1 88 ? -12.135 -0.351 8.965 1.00 89.56 88 ASP A N 1
ATOM 691 C CA . ASP A 1 88 ? -12.931 0.870 9.071 1.00 89.56 88 ASP A CA 1
ATOM 692 C C . ASP A 1 88 ? -12.252 1.986 8.269 1.00 89.56 88 ASP A C 1
ATOM 694 O O . ASP A 1 88 ? -11.060 2.259 8.419 1.00 89.56 88 ASP A O 1
ATOM 698 N N . GLN A 1 89 ? -13.023 2.631 7.398 1.00 88.06 89 GLN A N 1
ATOM 699 C CA . GLN A 1 89 ? -12.542 3.690 6.521 1.00 88.06 89 GLN A CA 1
ATOM 700 C C . GLN A 1 89 ? -12.140 4.968 7.286 1.00 88.06 89 GLN A C 1
ATOM 702 O O . GLN A 1 89 ? -11.320 5.743 6.785 1.00 88.06 89 GLN A O 1
ATOM 707 N N . GLN A 1 90 ? -12.692 5.204 8.482 1.00 86.06 90 GLN A N 1
ATOM 708 C CA . GLN A 1 90 ? -12.398 6.398 9.282 1.00 86.06 90 GLN A CA 1
ATOM 709 C C . GLN A 1 90 ? -10.966 6.392 9.826 1.00 86.06 90 GLN A C 1
ATOM 711 O O . GLN A 1 90 ? -10.317 7.438 9.842 1.00 86.06 90 GLN A O 1
ATOM 716 N N . TYR A 1 91 ? -10.439 5.218 10.186 1.00 86.06 91 TYR A N 1
ATOM 717 C CA . TYR A 1 91 ? -9.060 5.071 10.669 1.00 86.06 91 TYR A CA 1
ATOM 718 C C . TYR A 1 91 ? -8.012 5.181 9.567 1.00 86.06 91 TYR A C 1
ATOM 720 O O . TYR A 1 91 ? -6.822 5.270 9.859 1.00 86.06 91 TYR A O 1
ATOM 728 N N . LEU A 1 92 ? -8.437 5.218 8.301 1.00 88.75 92 LEU A N 1
ATOM 729 C CA . LEU A 1 92 ? -7.504 5.393 7.202 1.00 88.75 92 LEU A CA 1
ATOM 730 C C . LEU A 1 92 ? -6.996 6.824 7.092 1.00 88.75 92 LEU A C 1
ATOM 732 O O . LEU A 1 92 ? -5.974 7.005 6.470 1.00 88.75 92 LEU A O 1
ATOM 736 N N . GLN A 1 93 ? -7.655 7.833 7.661 1.00 90.50 93 GLN A N 1
ATOM 737 C CA . GLN A 1 93 ? -7.277 9.231 7.430 1.00 90.50 93 GLN A CA 1
ATOM 738 C C . GLN A 1 93 ? -5.965 9.637 8.120 1.00 90.50 93 GLN A C 1
ATOM 740 O O . GLN A 1 93 ? -5.734 9.310 9.282 1.00 90.50 93 GLN A O 1
ATOM 745 N N . GLY A 1 94 ? -5.158 10.450 7.429 1.00 90.62 94 GLY A N 1
ATOM 746 C CA . GLY A 1 94 ? -3.954 11.065 7.987 1.00 90.62 94 GLY A CA 1
ATOM 747 C C . GLY A 1 94 ? -2.676 10.256 7.770 1.00 90.62 94 GLY A C 1
ATOM 748 O O . GLY A 1 94 ? -2.584 9.443 6.850 1.00 90.62 94 GLY A O 1
ATOM 749 N N . ASN A 1 95 ? -1.667 10.553 8.593 1.00 93.56 95 ASN A N 1
ATOM 750 C CA . ASN A 1 95 ? -0.331 9.966 8.492 1.00 93.56 95 ASN A CA 1
ATOM 751 C C . ASN A 1 95 ? -0.275 8.602 9.181 1.00 93.56 95 ASN A C 1
ATOM 753 O O . ASN A 1 95 ? -0.755 8.445 10.304 1.00 93.56 95 ASN A O 1
ATOM 757 N N . GLN A 1 96 ? 0.358 7.645 8.518 1.00 93.06 96 GLN A N 1
ATOM 758 C CA . GLN A 1 96 ? 0.513 6.263 8.947 1.00 93.06 96 GLN A CA 1
ATOM 759 C C . GLN A 1 96 ? 1.930 5.801 8.652 1.00 93.06 96 GLN A C 1
ATOM 761 O O . GLN A 1 96 ? 2.520 6.208 7.649 1.00 93.06 96 GLN A O 1
ATOM 766 N N . SER A 1 97 ? 2.447 4.911 9.491 1.00 94.38 97 SER A N 1
ATOM 767 C CA . SER A 1 97 ? 3.659 4.182 9.148 1.00 94.38 97 SER A CA 1
ATOM 768 C C . SER A 1 97 ? 3.303 3.040 8.203 1.00 94.38 97 SER A C 1
ATOM 770 O O . SER A 1 97 ? 2.222 2.447 8.287 1.00 94.38 97 SER A O 1
ATOM 772 N N . VAL A 1 98 ? 4.206 2.734 7.277 1.00 95.69 98 VAL A N 1
ATOM 773 C CA . VAL A 1 98 ? 4.010 1.662 6.303 1.00 95.69 98 VAL A CA 1
ATOM 774 C C . VAL A 1 98 ? 5.127 0.640 6.334 1.00 95.69 98 VAL A C 1
ATOM 776 O O . VAL A 1 98 ? 6.281 0.951 6.628 1.00 95.69 98 VAL A O 1
ATOM 779 N N . GLN A 1 99 ? 4.765 -0.589 5.984 1.00 95.31 99 GLN A N 1
ATOM 780 C CA . GLN A 1 99 ? 5.693 -1.665 5.670 1.00 95.31 99 GLN A CA 1
ATOM 781 C C . GLN A 1 99 ? 5.416 -2.166 4.260 1.00 95.31 99 GLN A C 1
ATOM 783 O O . GLN A 1 99 ? 4.283 -2.509 3.926 1.00 95.31 99 GLN A O 1
ATOM 788 N N . ILE A 1 100 ? 6.454 -2.224 3.436 1.00 96.00 100 ILE A N 1
ATOM 789 C CA . ILE A 1 100 ? 6.367 -2.592 2.028 1.00 96.00 100 ILE A CA 1
ATOM 790 C C . ILE A 1 100 ? 7.251 -3.806 1.789 1.00 96.00 100 ILE A C 1
ATOM 792 O O . ILE A 1 100 ? 8.424 -3.815 2.152 1.00 96.00 100 ILE A O 1
ATOM 796 N N . TYR A 1 101 ? 6.685 -4.859 1.208 1.00 94.81 101 TYR A N 1
ATOM 797 C CA . TYR A 1 101 ? 7.405 -6.111 0.993 1.00 94.81 101 TYR A CA 1
ATOM 798 C C . TYR A 1 101 ? 6.790 -6.945 -0.128 1.00 94.81 101 TYR A C 1
ATOM 800 O O . TYR A 1 101 ? 5.680 -6.695 -0.610 1.00 94.81 101 TYR A O 1
ATOM 808 N N . MET A 1 102 ? 7.546 -7.961 -0.538 1.00 93.00 102 MET A N 1
ATOM 809 C CA . MET A 1 102 ? 7.121 -8.963 -1.506 1.00 93.00 102 MET A CA 1
ATOM 810 C C . MET A 1 102 ? 6.788 -10.280 -0.794 1.00 93.00 102 MET A C 1
ATOM 812 O O . MET A 1 102 ? 7.619 -10.812 -0.062 1.00 93.00 102 MET A O 1
ATOM 816 N N . ASP A 1 103 ? 5.605 -10.839 -1.057 1.00 90.50 103 ASP A N 1
ATOM 817 C CA . ASP A 1 103 ? 5.224 -12.208 -0.672 1.00 90.50 103 ASP A CA 1
ATOM 818 C C . ASP A 1 103 ? 5.008 -13.043 -1.942 1.00 90.50 103 ASP A C 1
ATOM 820 O O . ASP A 1 103 ? 3.969 -12.971 -2.610 1.00 90.50 103 ASP A O 1
ATOM 824 N N . GLY A 1 104 ? 6.045 -13.779 -2.344 1.00 89.06 104 GLY A N 1
ATOM 825 C CA . GLY A 1 104 ? 6.086 -14.4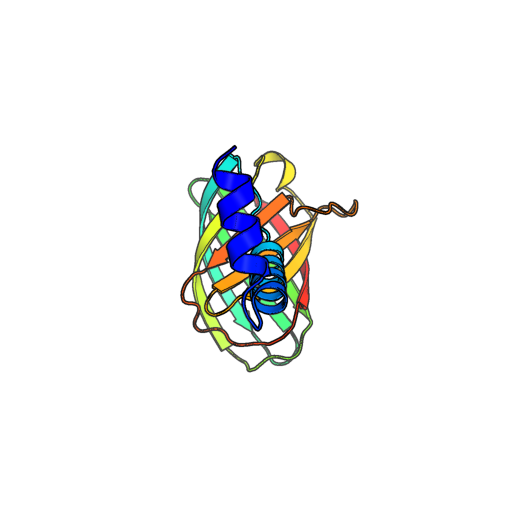51 -3.640 1.00 89.06 104 GLY A CA 1
ATOM 826 C C . GLY A 1 104 ? 5.975 -13.444 -4.789 1.00 89.06 104 GLY A C 1
ATOM 827 O O . GLY A 1 104 ? 6.862 -12.621 -4.992 1.00 89.06 104 GLY A O 1
ATOM 828 N N . SER A 1 105 ? 4.883 -13.512 -5.554 1.00 90.38 105 SER A N 1
ATOM 829 C CA . SER A 1 105 ? 4.584 -12.565 -6.640 1.00 90.38 105 SER A CA 1
ATOM 830 C C . SER A 1 105 ? 3.670 -11.413 -6.215 1.00 90.38 105 SER A C 1
ATOM 832 O O . SER A 1 105 ? 3.213 -10.646 -7.063 1.00 90.38 105 SER A O 1
ATOM 834 N N . LYS A 1 106 ? 3.344 -11.295 -4.925 1.00 94.12 106 LYS A N 1
ATOM 835 C CA . LYS A 1 106 ? 2.484 -10.230 -4.410 1.00 94.12 106 LYS A CA 1
ATOM 836 C C . LYS A 1 106 ? 3.331 -9.060 -3.944 1.00 94.12 106 LYS A C 1
ATOM 838 O O . LYS A 1 106 ? 4.257 -9.252 -3.165 1.00 94.12 106 LYS A O 1
ATOM 843 N N . PHE A 1 107 ? 2.964 -7.863 -4.379 1.00 95.38 107 PHE A N 1
ATOM 844 C CA . PHE A 1 107 ? 3.458 -6.616 -3.806 1.00 95.38 107 PHE A CA 1
ATOM 845 C C . PHE A 1 107 ? 2.466 -6.151 -2.741 1.00 95.38 107 PHE A C 1
ATOM 847 O O . PHE A 1 107 ? 1.271 -6.019 -3.033 1.00 95.38 107 PHE A O 1
ATOM 854 N N . ILE A 1 108 ? 2.952 -5.976 -1.512 1.00 96.56 108 ILE A N 1
ATOM 855 C CA . ILE A 1 108 ? 2.131 -5.696 -0.336 1.00 96.56 108 ILE A CA 1
ATOM 856 C C . ILE A 1 108 ? 2.587 -4.389 0.312 1.00 96.56 108 ILE A C 1
ATOM 858 O O . ILE A 1 108 ? 3.783 -4.168 0.485 1.00 96.56 108 ILE A O 1
ATOM 862 N N . ILE A 1 109 ? 1.616 -3.548 0.673 1.00 97.44 109 ILE A N 1
ATOM 863 C CA . ILE A 1 109 ? 1.808 -2.371 1.524 1.00 97.44 109 ILE A CA 1
ATOM 864 C C . ILE A 1 109 ? 0.881 -2.527 2.726 1.00 97.44 109 ILE A C 1
ATOM 866 O O . ILE A 1 109 ? -0.340 -2.536 2.562 1.00 97.44 109 ILE A O 1
ATOM 870 N N . ASP A 1 110 ? 1.459 -2.644 3.912 1.00 96.12 110 ASP A N 1
ATOM 871 C CA . ASP A 1 110 ? 0.747 -2.652 5.184 1.00 96.12 110 ASP A CA 1
ATOM 872 C C . ASP A 1 110 ? 0.818 -1.279 5.836 1.00 96.12 110 ASP A C 1
ATOM 874 O O . ASP A 1 110 ? 1.872 -0.649 5.840 1.00 96.12 110 ASP A O 1
ATOM 878 N N . PHE A 1 111 ? -0.307 -0.836 6.389 1.00 95.50 111 PHE A N 1
ATOM 879 C CA . PHE A 1 111 ? -0.467 0.465 7.023 1.00 95.50 111 PHE A CA 1
ATOM 880 C C . PHE A 1 111 ? -0.738 0.290 8.509 1.00 95.50 111 PHE A C 1
ATOM 882 O O . PHE A 1 111 ? -1.655 -0.440 8.886 1.00 95.50 111 PHE A O 1
ATOM 889 N N . PHE A 1 112 ? 0.015 0.989 9.346 1.00 93.00 112 PHE A N 1
ATOM 890 C CA . PHE A 1 112 ? -0.100 0.921 10.795 1.00 93.00 112 PHE A CA 1
ATOM 891 C C . PHE A 1 112 ? -0.362 2.309 11.368 1.00 93.00 112 PHE A C 1
ATOM 893 O O . PHE A 1 112 ? 0.116 3.331 10.866 1.00 93.00 112 PHE A O 1
ATOM 900 N N . THR A 1 113 ? -1.126 2.341 12.453 1.00 86.25 113 THR A N 1
ATOM 901 C CA . THR A 1 113 ? -1.195 3.523 13.304 1.00 86.25 113 THR A CA 1
ATOM 902 C C . THR A 1 113 ? 0.097 3.638 14.121 1.00 86.25 113 THR A C 1
ATOM 904 O O . THR A 1 113 ? 0.841 2.669 14.293 1.00 86.25 113 THR A O 1
ATOM 907 N N . THR A 1 114 ? 0.410 4.840 14.602 1.00 70.81 114 THR A N 1
ATOM 908 C CA . THR A 1 114 ? 1.650 5.114 15.352 1.00 70.81 114 THR A CA 1
ATOM 909 C C . THR A 1 114 ? 1.724 4.372 16.693 1.00 70.81 114 THR A C 1
ATOM 911 O O . THR A 1 114 ? 2.808 4.148 17.231 1.00 70.81 114 THR A O 1
ATOM 914 N N . ASP A 1 115 ? 0.583 3.939 17.214 1.00 64.81 115 ASP A N 1
ATOM 915 C CA . ASP A 1 115 ? 0.392 3.092 18.383 1.00 64.81 115 ASP A CA 1
ATOM 916 C C . ASP A 1 115 ? 0.452 1.600 18.009 1.00 64.81 115 ASP A C 1
ATOM 918 O O . ASP A 1 115 ? -0.570 0.934 17.907 1.00 64.81 115 ASP A O 1
ATOM 922 N N . GLN A 1 116 ? 1.678 1.103 17.789 1.00 56.94 116 GLN A N 1
ATOM 923 C CA . GLN A 1 116 ? 2.117 -0.308 17.689 1.00 56.94 116 GLN A CA 1
ATOM 924 C C . GLN A 1 116 ? 1.007 -1.383 17.713 1.00 56.94 116 GLN A C 1
ATOM 926 O O . GLN A 1 116 ? 0.897 -2.171 18.656 1.00 56.94 116 GLN A O 1
ATOM 931 N N . SER A 1 117 ? 0.204 -1.452 16.654 1.00 64.69 117 SER A N 1
ATOM 932 C CA . SER A 1 117 ? -0.793 -2.502 16.477 1.00 64.69 117 SER A CA 1
ATOM 933 C C . SER A 1 117 ? -0.146 -3.732 15.833 1.00 64.69 117 SER A C 1
ATOM 935 O O . SER A 1 117 ? 0.581 -3.624 14.849 1.00 64.69 117 SER A O 1
ATOM 937 N N . GLU A 1 118 ? -0.404 -4.926 16.382 1.00 78.25 118 GLU A N 1
ATOM 938 C CA . GLU A 1 118 ? 0.075 -6.194 15.796 1.00 78.25 118 GLU A CA 1
ATOM 939 C C . GLU A 1 118 ? -0.531 -6.451 14.406 1.00 78.25 118 GLU A C 1
ATOM 941 O O . GLU A 1 118 ? 0.063 -7.139 13.578 1.00 78.25 118 GLU A O 1
ATOM 946 N N . LYS A 1 119 ? -1.716 -5.886 14.147 1.00 87.50 119 LYS A N 1
ATOM 947 C CA . LYS A 1 119 ? -2.429 -5.963 12.874 1.00 87.50 119 LYS A CA 1
ATOM 948 C C . LYS A 1 119 ? -2.410 -4.585 12.190 1.00 87.50 119 LYS A C 1
ATOM 950 O O . LYS A 1 119 ? -2.803 -3.614 12.833 1.00 87.50 119 LYS A O 1
ATOM 955 N N . PRO A 1 120 ? -2.064 -4.497 10.892 1.00 92.88 120 PRO A N 1
ATOM 956 C CA . PRO A 1 120 ? -2.208 -3.261 10.137 1.00 92.88 120 PRO A CA 1
ATOM 957 C C . PRO A 1 120 ? -3.681 -2.844 10.032 1.00 92.88 120 PRO A C 1
ATOM 959 O O . PRO A 1 120 ? -4.576 -3.681 9.923 1.00 92.88 120 PRO A O 1
ATOM 962 N N . ILE A 1 121 ? -3.941 -1.542 10.011 1.00 93.38 121 ILE A N 1
ATOM 963 C CA . ILE A 1 121 ? -5.286 -0.975 9.833 1.00 93.38 121 ILE A CA 1
ATOM 964 C C . ILE A 1 121 ? -5.769 -1.026 8.380 1.00 93.38 121 ILE A C 1
ATOM 966 O O . ILE A 1 121 ? -6.975 -1.025 8.125 1.00 93.38 121 ILE A O 1
ATOM 970 N N . ALA A 1 122 ? -4.835 -1.127 7.434 1.00 95.38 122 ALA A N 1
ATOM 971 C CA . ALA A 1 122 ? -5.113 -1.441 6.042 1.00 95.38 122 ALA A CA 1
ATOM 972 C C . ALA A 1 122 ? -3.973 -2.222 5.400 1.00 95.38 122 ALA A C 1
ATOM 974 O O . ALA A 1 122 ? -2.817 -2.132 5.808 1.00 95.38 122 ALA A O 1
ATOM 975 N N . ARG A 1 123 ? -4.308 -2.953 4.340 1.00 96.44 123 ARG A N 1
ATOM 976 C CA . ARG A 1 123 ? -3.354 -3.662 3.491 1.00 96.44 123 ARG A CA 1
ATOM 977 C C . ARG A 1 123 ? -3.707 -3.463 2.030 1.00 96.44 123 ARG A C 1
ATOM 979 O O . ARG A 1 123 ? -4.817 -3.778 1.616 1.00 96.44 123 ARG A O 1
ATOM 986 N N . ILE A 1 124 ? -2.750 -3.038 1.221 1.00 97.62 124 ILE A N 1
ATOM 987 C CA . ILE A 1 124 ? -2.861 -3.058 -0.238 1.00 97.62 124 ILE A CA 1
ATOM 988 C C . ILE A 1 124 ? -2.121 -4.282 -0.759 1.00 97.62 124 ILE A C 1
ATOM 990 O O . ILE A 1 124 ? -0.961 -4.497 -0.424 1.00 97.62 124 ILE A O 1
ATOM 994 N N . VAL A 1 125 ? -2.783 -5.071 -1.603 1.00 96.62 125 VAL A N 1
ATOM 995 C CA . VAL A 1 125 ? -2.195 -6.240 -2.264 1.00 96.62 125 VAL A CA 1
ATOM 996 C C . VAL A 1 125 ? -2.355 -6.117 -3.770 1.00 96.62 125 VAL A C 1
ATOM 998 O O . VAL A 1 125 ? -3.470 -6.131 -4.303 1.00 96.62 125 VAL A O 1
ATOM 1001 N N . GLN A 1 126 ? -1.229 -6.067 -4.472 1.00 96.12 126 GLN A N 1
ATOM 1002 C CA . GLN A 1 126 ? -1.169 -6.316 -5.904 1.00 96.12 126 GLN A CA 1
ATOM 1003 C C . GLN A 1 126 ? -0.695 -7.752 -6.136 1.00 96.12 126 GLN A C 1
ATOM 1005 O O . GLN A 1 126 ? 0.465 -8.082 -5.900 1.00 96.12 126 GLN A O 1
ATOM 1010 N N . ASN A 1 127 ? -1.585 -8.605 -6.641 1.00 91.94 127 ASN A N 1
ATOM 1011 C CA . ASN A 1 127 ? -1.210 -9.944 -7.097 1.00 91.94 127 ASN A CA 1
ATOM 1012 C C . ASN A 1 127 ? -0.445 -9.869 -8.426 1.00 91.94 127 ASN A C 1
ATOM 1014 O O . ASN A 1 127 ? -0.725 -8.989 -9.240 1.00 91.94 127 ASN A O 1
ATOM 1018 N N . ALA A 1 128 ? 0.457 -10.828 -8.664 1.00 90.19 128 ALA A N 1
ATOM 1019 C CA . ALA A 1 128 ? 1.247 -10.921 -9.897 1.00 90.19 128 ALA A CA 1
ATOM 1020 C C . ALA A 1 128 ? 1.973 -9.604 -10.244 1.00 90.19 128 ALA A C 1
ATOM 1022 O O . ALA A 1 128 ? 1.936 -9.129 -11.379 1.00 90.19 128 ALA A O 1
ATOM 1023 N N . SER A 1 129 ? 2.604 -8.994 -9.239 1.00 90.25 129 SER A N 1
ATOM 1024 C CA . SER A 1 129 ? 3.396 -7.785 -9.411 1.00 90.25 129 SER A CA 1
ATOM 1025 C C . SER A 1 129 ? 4.655 -8.060 -10.234 1.00 90.25 129 SER A C 1
ATOM 1027 O O . SER A 1 129 ? 5.275 -9.118 -10.132 1.00 90.25 129 SER A O 1
ATOM 1029 N N . SER A 1 130 ? 5.043 -7.079 -11.046 1.00 87.88 130 SER A N 1
ATOM 1030 C CA . SER A 1 130 ? 6.305 -7.074 -11.790 1.00 87.88 130 SER A CA 1
ATOM 1031 C C . SER A 1 130 ? 7.487 -6.565 -10.960 1.00 87.88 130 SER A C 1
ATOM 1033 O O . SER A 1 130 ? 8.613 -6.537 -11.456 1.00 87.88 130 SER A O 1
ATOM 1035 N N . PHE A 1 131 ? 7.243 -6.085 -9.737 1.00 89.75 131 PHE A N 1
ATOM 1036 C CA . PHE A 1 131 ? 8.300 -5.639 -8.838 1.00 89.75 131 PHE A CA 1
ATOM 1037 C C . PHE A 1 131 ? 9.019 -6.825 -8.203 1.00 89.75 131 PHE A C 1
ATOM 1039 O O . PHE A 1 131 ? 8.441 -7.889 -7.996 1.00 89.75 131 PHE A O 1
ATOM 1046 N N . THR A 1 132 ? 10.297 -6.628 -7.889 1.00 86.38 132 THR A N 1
ATOM 1047 C CA . THR A 1 132 ? 11.127 -7.625 -7.210 1.00 86.38 132 THR A CA 1
ATOM 1048 C C . THR A 1 132 ? 12.133 -6.918 -6.310 1.00 86.38 132 THR A C 1
ATOM 1050 O O . THR A 1 132 ? 13.022 -6.221 -6.807 1.00 86.38 132 THR A O 1
ATOM 1053 N N . PHE A 1 133 ? 12.012 -7.116 -5.004 1.00 87.12 133 PHE A N 1
ATOM 1054 C CA . PHE A 1 133 ? 12.972 -6.697 -3.983 1.00 87.12 133 PHE A CA 1
ATOM 1055 C C . PHE A 1 133 ? 12.853 -7.643 -2.778 1.00 87.12 133 PHE A C 1
ATOM 1057 O O . PHE A 1 133 ? 11.964 -8.497 -2.751 1.00 87.12 133 PHE A O 1
ATOM 1064 N N . GLN A 1 134 ? 13.803 -7.572 -1.848 1.00 85.62 134 GLN A N 1
ATOM 1065 C CA . GLN A 1 134 ? 13.891 -8.477 -0.700 1.00 85.62 134 GLN A CA 1
ATOM 1066 C C . GLN A 1 134 ? 13.818 -7.695 0.604 1.00 85.62 134 GLN A C 1
ATOM 1068 O O . GLN A 1 134 ? 14.358 -6.598 0.686 1.00 85.62 134 GLN A O 1
ATOM 1073 N N . GLY A 1 135 ? 13.240 -8.324 1.626 1.00 88.00 135 GLY A N 1
ATOM 1074 C CA . GLY A 1 135 ? 13.067 -7.721 2.942 1.00 88.00 135 GLY A CA 1
ATOM 1075 C C . GLY A 1 135 ? 11.751 -6.961 3.075 1.00 88.00 135 GLY A C 1
ATOM 1076 O O . GLY A 1 135 ? 10.866 -7.055 2.221 1.00 88.00 135 GLY A O 1
ATOM 1077 N N . THR A 1 136 ? 11.643 -6.254 4.193 1.00 91.94 136 THR A N 1
ATOM 1078 C CA . THR A 1 136 ? 10.537 -5.357 4.509 1.00 91.94 136 THR A CA 1
ATOM 1079 C C . THR A 1 136 ? 11.107 -3.960 4.654 1.00 91.94 136 THR A C 1
ATOM 1081 O O . THR A 1 136 ? 11.918 -3.719 5.548 1.00 91.94 136 THR A O 1
ATOM 1084 N N . ASP A 1 137 ? 10.672 -3.062 3.782 1.00 93.50 137 ASP A N 1
ATOM 1085 C CA . ASP A 1 137 ? 11.063 -1.661 3.794 1.00 93.50 137 ASP A CA 1
ATOM 1086 C C . ASP A 1 137 ? 10.010 -0.851 4.551 1.00 93.50 137 ASP A C 1
ATOM 1088 O O . ASP A 1 137 ? 8.806 -1.078 4.410 1.00 93.50 137 ASP A O 1
ATOM 1092 N N . THR A 1 138 ? 10.456 0.080 5.387 1.00 94.12 138 THR A N 1
ATOM 1093 C CA . THR A 1 138 ? 9.577 0.896 6.232 1.00 94.12 138 THR A CA 1
ATOM 1094 C C . THR A 1 138 ? 9.556 2.339 5.765 1.00 94.12 138 THR A C 1
ATOM 1096 O O . THR A 1 138 ? 10.571 2.857 5.296 1.00 94.12 138 THR A O 1
ATOM 1099 N N . GLY A 1 139 ? 8.436 3.015 5.972 1.00 94.44 139 GLY A N 1
ATOM 1100 C CA . GLY A 1 139 ? 8.351 4.450 5.744 1.00 94.44 139 GLY A CA 1
ATOM 1101 C C . GLY A 1 139 ? 7.026 5.023 6.202 1.00 94.44 139 GLY A C 1
ATOM 1102 O O . GLY A 1 139 ? 6.415 4.500 7.135 1.00 94.44 139 GLY A O 1
ATOM 1103 N N . ASP A 1 140 ? 6.580 6.068 5.519 1.00 96.06 140 ASP A N 1
ATOM 1104 C CA . ASP A 1 140 ? 5.406 6.840 5.897 1.00 96.06 140 ASP A CA 1
ATOM 1105 C C . ASP A 1 140 ? 4.463 7.019 4.707 1.00 96.06 140 ASP A C 1
ATOM 1107 O O . ASP A 1 140 ? 4.872 7.109 3.546 1.00 96.06 140 ASP A O 1
ATOM 1111 N N . ALA A 1 141 ? 3.171 7.083 5.004 1.00 96.56 141 ALA A N 1
ATOM 1112 C CA . ALA A 1 141 ? 2.144 7.386 4.028 1.00 96.56 141 ALA A CA 1
ATOM 1113 C C . ALA A 1 141 ? 1.065 8.282 4.620 1.00 96.56 141 ALA A C 1
ATOM 1115 O O . ALA A 1 141 ? 0.724 8.190 5.797 1.00 96.56 141 ALA A O 1
ATOM 1116 N N . THR A 1 142 ? 0.486 9.121 3.774 1.00 96.56 142 THR A N 1
ATOM 1117 C CA . THR A 1 142 ? -0.629 9.992 4.118 1.00 96.56 142 THR A CA 1
ATOM 1118 C C . THR A 1 142 ? -1.821 9.637 3.251 1.00 96.56 1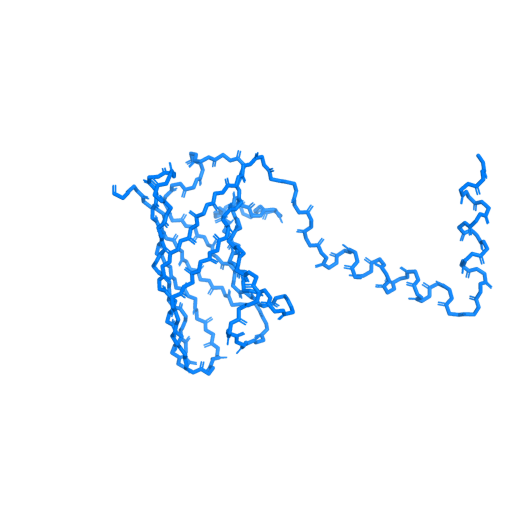42 THR A C 1
ATOM 1120 O O . THR A 1 142 ? -1.765 9.726 2.019 1.00 96.56 142 THR A O 1
ATOM 1123 N N . TRP A 1 143 ? -2.919 9.272 3.899 1.00 95.62 143 TRP A N 1
ATOM 1124 C CA . TRP A 1 143 ? -4.219 9.169 3.253 1.00 95.62 143 TRP A CA 1
ATOM 1125 C C . TRP A 1 143 ? -4.951 10.503 3.311 1.00 95.62 143 TRP A C 1
ATOM 1127 O O . TRP A 1 143 ? -4.939 11.201 4.328 1.00 95.62 143 TRP A O 1
ATOM 1137 N N . GLY A 1 144 ? -5.660 10.810 2.235 1.00 92.88 144 GLY A N 1
ATOM 1138 C CA . GLY A 1 144 ? -6.538 11.962 2.138 1.00 92.88 144 GLY A CA 1
ATOM 1139 C C . GLY A 1 144 ? -7.814 11.638 1.375 1.00 92.88 144 GLY A C 1
ATOM 1140 O O . GLY A 1 144 ? -7.988 10.553 0.811 1.00 92.88 144 GLY A O 1
ATOM 1141 N N . THR A 1 145 ? -8.715 12.611 1.365 1.00 90.19 145 THR A N 1
ATOM 1142 C CA . THR A 1 145 ? -9.859 12.626 0.455 1.00 90.19 145 THR A CA 1
ATOM 1143 C C . THR A 1 145 ? -9.411 13.154 -0.901 1.00 90.19 145 THR A C 1
ATOM 1145 O O . THR A 1 145 ? -8.540 14.024 -0.981 1.00 90.19 145 THR A O 1
ATOM 1148 N N . ASN A 1 146 ? -9.944 12.548 -1.958 1.00 67.19 146 ASN A N 1
ATOM 1149 C CA . ASN A 1 146 ? -9.590 12.871 -3.337 1.00 67.19 146 ASN A CA 1
ATOM 1150 C C . ASN A 1 146 ? -10.461 13.995 -3.908 1.00 67.19 146 ASN A C 1
ATOM 1152 O O . ASN A 1 146 ? -11.648 14.063 -3.517 1.00 67.19 146 ASN A O 1
#

Foldseek 3Di:
DVVVVVLVVQCPDVCSVVVVVVVVVVVVVPPPDDFPDKAKKKFKWWDDQFKIWTWIDTVVLLKIKIWMWTDGADTDMDIAIWMKTAHDSVVQAFKWKWKWADDPQKTKIFTDHPPDDPHGRMMIIGHRDPGDDDDITITMMHMDGD

pLDDT: mean 83.19, std 17.7, range [39.59, 98.06]

Organism: NCBI:txid1448313

Radius of gyration: 18.52 Å; chains: 1; bounding box: 33×54×31 Å

Secondary structure (DSSP, 8-state):
-HHHHHHHHHHTSTTHHHHHHHHHHHHHTS-----SEEEEEEEEEEE-SSEEEEEEEETTTTEEEEEEEE-----EEEEEEEEEEES-SGGGSEEEEEEEEEETTEEEEEEE-SS--SS-SEEEEETT-S----SEEEEEEEEEE-

Sequence (146 aa):
MQIKKAFQQEISRPLGRQMLEASLAHANGCSCYHWNYHDRISGKVNISRVDLTFDLTSKSMGQAVKGEAAGFYRPNSAYINATVYYDDQQYLQGNQSVQIYMDGSKFIIDFFTTDQSEKPIARIVQNASSFTFQGTDTGDATWGTN